Protein AF-A0AAD2ZK12-F1 (afdb_monomer)

Radius of gyration: 20.35 Å; Cα contacts (8 Å, |Δi|>4): 83; chains: 1; bounding box: 45×38×62 Å

pLDDT: mean 79.34, std 13.03, range [38.06, 93.56]

Organism: Providencia rettgeri (NCBI:txid587)

Nearest PDB structures (foldseek):
  4u9l-assembly1_A  TM=5.209E-01  e=2.994E+00  Thermus thermophilus HB8

Sequence (130 aa):
MISIPFSWFGFTDWLIEQEAGLIIMFATFGTLLLTFVVLTILNIVGLKKYSLYIAGALLCSIFISMMVMIPLLLLFSIENSIKLQLVWVVIVASCLIVFLSNRHYLDIYFNSIEKKANKEIKKQNKKRKK

Structure (mmCIF, N/CA/C/O backbone):
data_AF-A0AAD2ZK12-F1
#
_entry.id   AF-A0AAD2ZK12-F1
#
loop_
_atom_site.group_PDB
_atom_site.id
_atom_site.type_symbol
_atom_site.label_atom_id
_atom_site.label_alt_id
_atom_site.label_comp_id
_atom_site.label_asym_id
_atom_site.label_entity_id
_atom_site.label_seq_id
_atom_site.pdbx_PDB_ins_code
_atom_site.Cartn_x
_atom_site.Cartn_y
_atom_site.Cartn_z
_atom_site.occupancy
_atom_site.B_iso_or_equiv
_atom_site.auth_seq_id
_atom_site.auth_comp_id
_atom_site.auth_asym_id
_atom_site.auth_atom_id
_atom_site.pdbx_PDB_model_num
ATOM 1 N N . MET A 1 1 ? 13.182 -17.190 -27.620 1.00 38.06 1 MET A N 1
ATOM 2 C CA . MET A 1 1 ? 12.327 -15.989 -27.517 1.00 38.06 1 MET A CA 1
ATOM 3 C C . MET A 1 1 ? 10.927 -16.458 -27.166 1.00 38.06 1 MET A C 1
ATOM 5 O O . MET A 1 1 ? 10.285 -17.066 -28.007 1.00 38.06 1 MET A O 1
ATOM 9 N N . ILE A 1 2 ? 10.506 -16.298 -25.911 1.00 38.22 2 ILE A N 1
ATOM 10 C CA . ILE A 1 2 ? 9.132 -16.597 -25.485 1.00 38.22 2 ILE A CA 1
ATOM 11 C C . ILE A 1 2 ? 8.393 -15.261 -25.493 1.00 38.22 2 ILE A C 1
ATOM 13 O O . ILE A 1 2 ? 8.589 -14.429 -24.613 1.00 38.22 2 ILE A O 1
ATOM 17 N N . SER A 1 3 ? 7.624 -15.022 -26.551 1.00 45.22 3 SER A N 1
ATOM 18 C CA . SER A 1 3 ? 6.712 -13.887 -26.671 1.00 45.22 3 SER A CA 1
ATOM 19 C C . SER A 1 3 ? 5.404 -14.254 -25.975 1.00 45.22 3 SER A C 1
ATOM 21 O O . SER A 1 3 ? 4.569 -14.965 -26.534 1.00 45.22 3 SER A O 1
ATOM 23 N N . ILE A 1 4 ? 5.256 -13.819 -24.727 1.00 56.16 4 ILE A N 1
ATOM 24 C CA . ILE A 1 4 ? 3.990 -13.904 -23.993 1.00 56.16 4 ILE A CA 1
ATOM 25 C C . ILE A 1 4 ? 2.969 -13.023 -24.743 1.00 56.16 4 ILE A C 1
ATOM 27 O O . ILE A 1 4 ? 3.284 -11.867 -25.032 1.00 56.16 4 ILE A O 1
ATOM 31 N N . PRO A 1 5 ? 1.780 -13.536 -25.111 1.00 48.62 5 PRO A N 1
ATOM 32 C CA . PRO A 1 5 ? 0.856 -12.822 -25.984 1.00 48.62 5 PRO A CA 1
ATOM 33 C C . PRO A 1 5 ? 0.060 -11.794 -25.167 1.00 48.62 5 PRO A C 1
ATOM 35 O O . PRO A 1 5 ? -1.034 -12.066 -24.683 1.00 48.62 5 PRO A O 1
ATOM 38 N N . PHE A 1 6 ? 0.615 -10.596 -24.997 1.00 50.03 6 PHE A N 1
ATOM 39 C CA . PHE A 1 6 ? 0.002 -9.474 -24.274 1.00 50.03 6 PHE A CA 1
ATOM 40 C C . PHE A 1 6 ? -0.994 -8.662 -25.129 1.00 50.03 6 PHE A C 1
ATOM 42 O O . PHE A 1 6 ? -1.110 -7.451 -24.980 1.00 50.03 6 PHE A O 1
ATOM 49 N N . SER A 1 7 ? -1.777 -9.291 -26.014 1.00 46.44 7 SER A N 1
ATOM 50 C CA . SER A 1 7 ? -2.732 -8.552 -26.869 1.00 46.44 7 SER A CA 1
ATOM 51 C C . SER A 1 7 ? -3.967 -8.007 -26.121 1.00 46.44 7 SER A C 1
ATOM 53 O O . SER A 1 7 ? -4.848 -7.421 -26.742 1.00 46.44 7 SER A O 1
ATOM 55 N N . TRP A 1 8 ? -4.054 -8.202 -24.800 1.00 45.44 8 TRP A N 1
ATOM 56 C CA . TRP A 1 8 ? -5.072 -7.611 -23.913 1.00 45.44 8 TRP A CA 1
ATOM 57 C C . TRP A 1 8 ? -4.602 -6.311 -23.236 1.00 45.44 8 TRP A C 1
ATOM 59 O O . TRP A 1 8 ? -5.303 -5.756 -22.394 1.00 45.44 8 TRP A O 1
ATOM 69 N N . PHE A 1 9 ? -3.405 -5.826 -23.571 1.00 51.84 9 PHE A N 1
ATOM 70 C CA . PHE A 1 9 ? -2.625 -4.979 -22.677 1.00 51.84 9 PHE A CA 1
ATOM 71 C C . PHE A 1 9 ? -2.067 -3.732 -23.387 1.00 51.84 9 PH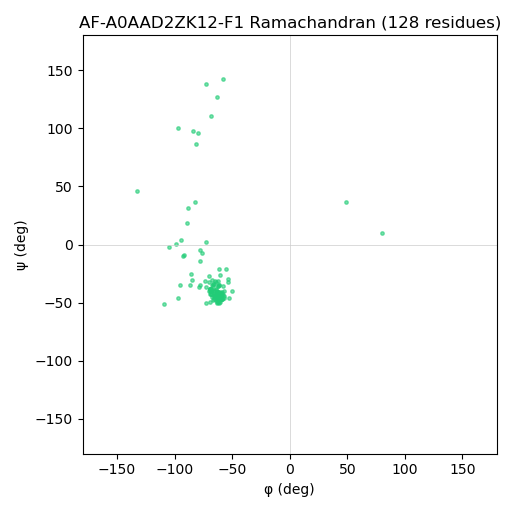E A C 1
ATOM 73 O O . PHE A 1 9 ? -0.937 -3.317 -23.156 1.00 51.84 9 PHE A O 1
ATOM 80 N N . GLY A 1 10 ? -2.911 -3.040 -24.164 1.00 52.47 10 GLY A N 1
ATOM 81 C CA . GLY A 1 10 ? -2.624 -1.652 -24.571 1.00 52.47 10 GLY A CA 1
ATOM 82 C C . GLY A 1 10 ? -2.361 -0.727 -23.368 1.00 52.47 10 GLY A C 1
ATOM 83 O O . GLY A 1 10 ? -1.673 0.279 -23.485 1.00 52.47 10 GLY A O 1
ATOM 84 N N . PHE A 1 11 ? -2.832 -1.117 -22.178 1.00 55.03 11 PHE A N 1
ATOM 85 C CA . PHE A 1 11 ? -2.475 -0.484 -20.912 1.00 55.03 11 PHE A CA 1
ATOM 86 C C . PHE A 1 11 ? -1.008 -0.692 -20.510 1.00 55.03 11 PHE A C 1
ATOM 88 O O . PHE A 1 11 ? -0.437 0.205 -19.914 1.00 55.03 11 PHE A O 1
ATOM 95 N N . THR A 1 12 ? -0.379 -1.835 -20.794 1.00 54.22 12 THR A N 1
ATOM 96 C CA . THR A 1 12 ? 1.007 -2.093 -20.372 1.00 54.22 12 THR A CA 1
ATOM 97 C C . THR A 1 12 ? 1.995 -1.524 -21.366 1.00 54.22 12 THR A C 1
ATOM 99 O O . THR A 1 12 ? 3.010 -1.023 -20.913 1.00 54.22 12 THR A O 1
ATOM 102 N N . ASP A 1 13 ? 1.670 -1.452 -22.659 1.00 55.88 13 ASP A N 1
ATOM 103 C CA . ASP A 1 13 ? 2.457 -0.632 -23.594 1.00 55.88 13 ASP A CA 1
ATOM 104 C C . ASP A 1 13 ? 2.390 0.854 -23.199 1.00 55.88 13 ASP A C 1
ATOM 106 O O . ASP A 1 13 ? 3.428 1.489 -23.024 1.00 55.88 13 ASP A O 1
ATOM 110 N N . TRP A 1 14 ? 1.191 1.371 -22.892 1.00 62.50 14 TRP A N 1
ATOM 111 C CA . TRP A 1 14 ? 1.018 2.732 -22.360 1.00 62.50 14 TRP A CA 1
ATOM 112 C C . TRP A 1 14 ? 1.796 2.976 -21.061 1.00 62.50 14 TRP A C 1
ATOM 114 O O . TRP A 1 14 ? 2.294 4.071 -20.826 1.00 62.50 14 TRP A O 1
ATOM 124 N N . LEU A 1 15 ? 1.900 1.965 -20.201 1.00 58.22 15 LEU A N 1
ATOM 125 C CA . LEU A 1 15 ? 2.544 2.081 -18.897 1.00 58.22 15 LEU A CA 1
ATOM 126 C C . LEU A 1 15 ? 4.069 1.870 -18.968 1.00 58.22 15 LEU A C 1
ATOM 128 O O . LEU A 1 15 ? 4.801 2.419 -18.147 1.00 58.22 15 LEU A O 1
ATOM 132 N N . ILE A 1 16 ? 4.562 1.143 -19.974 1.00 60.81 16 ILE A N 1
ATOM 133 C CA . ILE A 1 16 ? 5.993 0.994 -20.274 1.00 60.81 16 ILE A CA 1
ATOM 134 C C . ILE A 1 16 ? 6.561 2.287 -20.875 1.00 60.81 16 ILE A C 1
ATOM 136 O O . ILE A 1 16 ? 7.691 2.648 -20.543 1.00 60.81 16 ILE A O 1
ATOM 140 N N . GLU A 1 17 ? 5.784 3.001 -21.694 1.00 64.44 17 GLU A N 1
ATOM 141 C CA . GLU A 1 17 ? 6.171 4.280 -22.312 1.00 64.44 17 GLU A CA 1
ATOM 142 C C . GLU A 1 17 ? 6.089 5.489 -21.363 1.00 64.44 17 GLU A C 1
ATOM 144 O O . GLU A 1 17 ? 6.482 6.595 -21.735 1.00 64.44 17 GLU A O 1
ATOM 149 N N . GLN A 1 18 ? 5.598 5.311 -20.132 1.00 65.75 18 GLN A N 1
ATOM 150 C CA . GLN A 1 18 ? 5.476 6.417 -19.187 1.00 65.75 18 GLN A CA 1
ATOM 151 C C . GLN A 1 18 ? 6.815 6.888 -18.628 1.00 65.75 18 GLN A C 1
ATOM 153 O O . GLN A 1 18 ? 7.657 6.106 -18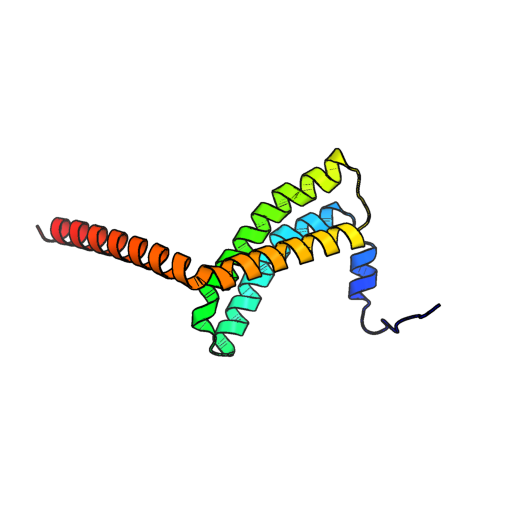.183 1.00 65.75 18 GLN A O 1
ATOM 158 N N . GLU A 1 19 ? 6.937 8.211 -18.535 1.00 74.38 19 GLU A N 1
ATOM 159 C CA . GLU A 1 19 ? 8.024 8.863 -17.822 1.00 74.38 19 GLU A CA 1
ATOM 160 C C . GLU A 1 19 ? 8.069 8.424 -16.353 1.00 74.38 19 GLU A C 1
ATOM 162 O O . GLU A 1 19 ? 7.046 8.297 -15.672 1.00 74.38 19 GLU A O 1
ATOM 167 N N . ALA A 1 20 ? 9.280 8.269 -15.821 1.00 71.06 20 ALA A N 1
ATOM 168 C CA . ALA A 1 20 ? 9.508 7.859 -14.439 1.00 71.06 20 ALA A CA 1
ATOM 169 C C . ALA A 1 20 ? 8.773 8.739 -13.405 1.00 71.06 20 ALA A C 1
ATOM 171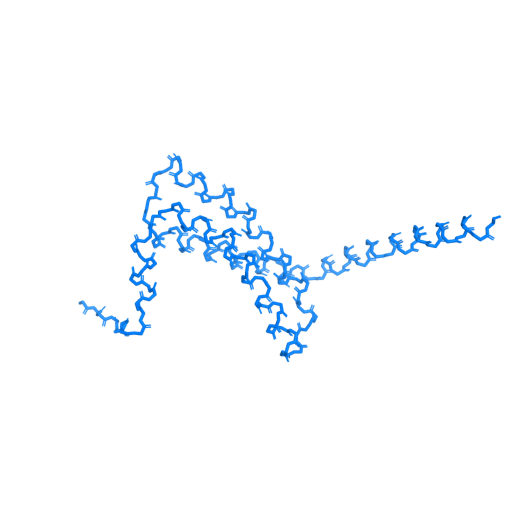 O O . ALA A 1 20 ? 8.312 8.240 -12.377 1.00 71.06 20 ALA A O 1
ATOM 172 N N . GLY A 1 21 ? 8.603 10.035 -13.694 1.00 71.50 21 GLY A N 1
ATOM 173 C CA . GLY A 1 21 ? 7.837 10.958 -12.852 1.00 71.50 21 GLY A CA 1
ATOM 174 C C . GLY A 1 21 ? 6.346 10.610 -12.756 1.00 71.50 21 GLY A C 1
ATOM 175 O O . GLY A 1 21 ? 5.769 10.677 -11.668 1.00 71.50 21 GLY A O 1
ATOM 176 N N . LEU A 1 22 ? 5.728 10.161 -13.854 1.00 77.62 22 LEU A N 1
ATOM 177 C CA . LEU A 1 22 ? 4.326 9.727 -13.874 1.00 77.62 22 LEU A CA 1
ATOM 178 C C . LEU A 1 22 ? 4.117 8.459 -13.048 1.00 77.62 22 LEU A C 1
ATOM 180 O O . LEU A 1 22 ? 3.105 8.331 -12.366 1.00 77.62 22 LEU A O 1
ATOM 184 N N . ILE A 1 23 ? 5.099 7.562 -13.025 1.00 78.25 23 ILE A N 1
ATOM 185 C CA . ILE A 1 23 ? 5.033 6.327 -12.235 1.00 78.25 23 ILE A CA 1
ATOM 186 C C . ILE A 1 23 ? 5.091 6.639 -10.741 1.00 78.25 23 ILE A C 1
ATOM 188 O O . ILE A 1 23 ? 4.350 6.045 -9.962 1.00 78.25 23 ILE A O 1
ATOM 192 N N . ILE A 1 24 ? 5.905 7.614 -10.330 1.00 78.50 24 ILE A N 1
ATOM 193 C CA . ILE A 1 24 ? 5.932 8.095 -8.940 1.00 78.50 24 ILE A CA 1
ATOM 194 C C . ILE A 1 24 ? 4.605 8.777 -8.580 1.00 78.50 24 ILE A C 1
ATOM 196 O O . ILE A 1 24 ? 4.064 8.568 -7.490 1.00 78.50 24 ILE A O 1
ATOM 200 N N . MET A 1 25 ? 4.028 9.547 -9.504 1.00 82.62 25 MET A N 1
ATOM 201 C CA . MET A 1 25 ? 2.701 10.139 -9.329 1.00 82.62 25 MET A CA 1
ATOM 202 C C . MET A 1 25 ? 1.619 9.056 -9.195 1.00 82.62 25 MET A C 1
ATOM 204 O O . MET A 1 25 ? 0.748 9.138 -8.332 1.00 82.62 25 MET A O 1
ATOM 208 N N . PHE A 1 26 ? 1.697 7.985 -9.980 1.00 81.44 26 PHE A N 1
ATOM 209 C CA . PHE A 1 26 ? 0.778 6.856 -9.892 1.00 81.44 26 PHE A CA 1
ATOM 210 C C . PHE A 1 26 ? 0.966 6.064 -8.591 1.00 81.44 26 PHE A C 1
ATOM 212 O O . PHE A 1 26 ? -0.006 5.698 -7.931 1.00 81.44 26 PHE A O 1
ATOM 219 N N . ALA A 1 27 ? 2.209 5.874 -8.155 1.00 82.12 27 ALA A N 1
ATOM 220 C CA . ALA A 1 27 ? 2.541 5.210 -6.900 1.00 82.12 27 ALA A CA 1
ATOM 221 C C . ALA A 1 27 ? 1.989 5.938 -5.664 1.00 82.12 27 ALA A C 1
ATOM 223 O O . ALA A 1 27 ? 1.824 5.324 -4.609 1.00 82.12 27 ALA A O 1
ATOM 224 N N . THR A 1 28 ? 1.682 7.231 -5.785 1.00 81.69 28 THR A N 1
ATOM 225 C CA . THR A 1 28 ? 1.269 8.102 -4.676 1.00 81.69 28 THR A CA 1
ATOM 226 C C . THR A 1 28 ? -0.205 8.488 -4.751 1.00 81.69 28 THR A C 1
ATOM 228 O O . THR A 1 28 ? -0.949 8.286 -3.796 1.00 81.69 28 THR A O 1
ATOM 231 N N . PHE A 1 29 ? -0.665 8.993 -5.893 1.00 83.69 29 PHE A N 1
ATOM 232 C CA . PHE A 1 29 ? -2.066 9.358 -6.108 1.00 83.69 29 PHE A CA 1
ATOM 233 C C . PHE A 1 29 ? -2.908 8.171 -6.584 1.00 83.69 29 PHE A C 1
ATOM 235 O O . PHE A 1 29 ? -4.062 8.024 -6.182 1.00 83.69 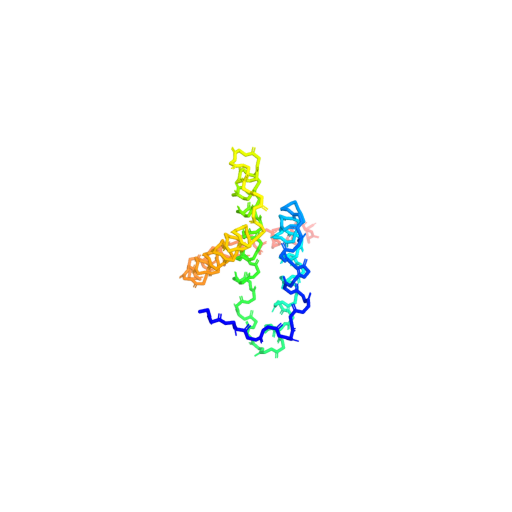29 PHE A O 1
ATOM 242 N N . GLY A 1 30 ? -2.334 7.278 -7.392 1.00 83.00 30 GLY A N 1
ATOM 243 C CA . GLY A 1 30 ? -3.013 6.057 -7.833 1.00 83.00 30 GLY A CA 1
ATOM 244 C C . GLY A 1 30 ? -3.275 5.092 -6.676 1.00 83.00 30 GLY A C 1
ATOM 245 O O . GLY A 1 30 ? -4.349 4.500 -6.605 1.00 83.00 30 GLY A O 1
ATOM 246 N N . THR A 1 31 ? -2.369 4.998 -5.702 1.00 85.50 31 THR A N 1
ATOM 247 C CA . THR A 1 31 ? -2.582 4.235 -4.456 1.00 85.50 31 THR A CA 1
ATOM 248 C C . THR A 1 31 ? -3.694 4.814 -3.578 1.00 85.50 31 THR A C 1
ATOM 250 O O . THR A 1 31 ? -4.407 4.041 -2.935 1.00 85.50 31 THR A O 1
ATOM 253 N N . LEU A 1 32 ? -3.922 6.135 -3.572 1.00 86.50 32 LEU A N 1
ATOM 254 C CA . LEU A 1 32 ? -5.079 6.737 -2.887 1.00 86.50 32 LEU A CA 1
ATOM 255 C C . LEU A 1 32 ? -6.398 6.285 -3.521 1.00 86.50 32 LEU A C 1
ATOM 257 O O . LEU A 1 32 ? -7.300 5.830 -2.815 1.00 86.50 32 LEU A O 1
ATOM 261 N N . LEU A 1 33 ? -6.494 6.350 -4.852 1.00 86.50 33 LEU A N 1
ATOM 262 C CA . LEU A 1 33 ? -7.664 5.853 -5.582 1.00 86.50 33 LEU A CA 1
ATOM 263 C C . LEU A 1 33 ? -7.849 4.347 -5.371 1.00 86.50 33 LEU A C 1
ATOM 265 O O . LEU A 1 33 ? -8.954 3.893 -5.067 1.00 86.50 33 LEU A O 1
ATOM 269 N N . LEU A 1 34 ? -6.757 3.583 -5.440 1.00 86.75 34 LEU A N 1
ATOM 270 C CA . LEU A 1 34 ? -6.746 2.149 -5.165 1.00 86.75 34 LEU A CA 1
ATOM 271 C C . LEU A 1 34 ? -7.278 1.852 -3.761 1.00 86.75 34 LEU A C 1
ATOM 273 O O . LEU A 1 34 ? -8.049 0.916 -3.590 1.00 86.75 34 LEU A O 1
ATOM 277 N N . THR A 1 35 ? -6.931 2.672 -2.768 1.00 88.81 35 THR A N 1
ATOM 278 C CA . THR A 1 35 ? -7.420 2.517 -1.394 1.00 88.81 35 THR A CA 1
ATOM 279 C C . THR A 1 35 ? -8.943 2.591 -1.346 1.00 88.81 35 THR A C 1
ATOM 281 O O . THR A 1 35 ? -9.571 1.710 -0.761 1.00 88.81 35 THR A O 1
ATOM 284 N N . PHE A 1 36 ? -9.553 3.572 -2.016 1.00 87.12 36 PHE A N 1
ATOM 285 C CA . PHE A 1 36 ? -11.011 3.716 -2.069 1.00 87.12 36 PHE A CA 1
ATOM 286 C C . PHE A 1 36 ? -11.694 2.533 -2.773 1.00 87.12 36 PHE A C 1
ATOM 288 O O . PHE A 1 36 ? -12.688 1.991 -2.280 1.00 87.12 36 PHE A O 1
ATOM 295 N N . VAL A 1 37 ? -11.132 2.088 -3.899 1.00 89.00 37 VAL A N 1
ATOM 296 C CA . VAL A 1 37 ? -11.640 0.933 -4.654 1.00 89.00 37 VAL A CA 1
ATOM 297 C C . VAL A 1 37 ? -11.554 -0.342 -3.814 1.00 89.00 37 VAL A C 1
ATOM 299 O O . VAL A 1 37 ? -12.550 -1.045 -3.653 1.00 89.00 37 VAL A O 1
ATOM 302 N N . VAL A 1 38 ? -10.399 -0.611 -3.204 1.00 88.81 38 VAL A N 1
ATOM 303 C CA . VAL A 1 38 ? -10.168 -1.791 -2.360 1.00 88.81 38 VAL A CA 1
ATOM 304 C C . VAL A 1 38 ? -11.083 -1.781 -1.135 1.00 88.81 38 VAL A C 1
ATOM 306 O O . VAL A 1 38 ? -11.683 -2.804 -0.814 1.00 88.81 38 VAL A O 1
ATOM 309 N N . LEU A 1 39 ? -11.267 -0.629 -0.485 1.00 88.81 39 LEU A N 1
ATOM 310 C CA . LEU A 1 39 ? -12.224 -0.459 0.615 1.00 88.81 39 LEU A CA 1
ATOM 311 C C . LEU A 1 39 ? -13.656 -0.803 0.192 1.00 88.81 39 LEU A C 1
ATOM 313 O O . LEU A 1 39 ? -14.367 -1.498 0.922 1.00 88.81 39 LEU A O 1
ATOM 317 N N . THR A 1 40 ? -14.069 -0.348 -0.990 1.00 87.94 40 THR A N 1
ATOM 318 C CA . THR A 1 40 ? -15.405 -0.611 -1.539 1.00 87.94 40 THR A CA 1
ATOM 319 C C . THR A 1 40 ? -15.595 -2.098 -1.832 1.00 87.94 40 THR A C 1
ATOM 321 O O . THR A 1 40 ? -16.599 -2.682 -1.428 1.00 87.94 40 THR A O 1
ATOM 324 N N . ILE A 1 41 ? -14.600 -2.746 -2.443 1.00 88.75 41 ILE A N 1
ATOM 325 C CA . ILE A 1 41 ? -14.621 -4.188 -2.720 1.00 88.75 41 ILE A CA 1
ATOM 326 C C . ILE A 1 41 ? -14.689 -4.989 -1.414 1.00 88.75 41 ILE A C 1
ATOM 328 O O . ILE A 1 41 ? -15.535 -5.868 -1.276 1.00 88.75 41 ILE A O 1
ATOM 332 N N . LEU A 1 42 ? -13.865 -4.661 -0.415 1.00 88.81 42 LEU A N 1
ATOM 333 C CA . LEU A 1 42 ? -13.878 -5.337 0.889 1.00 88.81 42 LEU A CA 1
ATOM 334 C C . LEU A 1 42 ? -15.222 -5.191 1.610 1.00 88.81 42 LEU A C 1
ATOM 336 O O . LEU A 1 42 ? -15.651 -6.109 2.311 1.00 88.81 42 LEU A O 1
ATOM 340 N N . ASN A 1 43 ? -15.886 -4.045 1.446 1.00 86.12 43 ASN A N 1
ATOM 341 C CA . ASN A 1 43 ? -17.218 -3.792 1.984 1.00 86.12 43 ASN A CA 1
ATOM 342 C C . ASN A 1 43 ? -18.267 -4.703 1.321 1.00 86.12 43 ASN A C 1
ATOM 344 O O . ASN A 1 43 ? -19.034 -5.345 2.037 1.00 86.12 43 ASN A O 1
ATOM 348 N N . ILE A 1 44 ? -18.241 -4.816 -0.012 1.00 88.94 44 ILE A N 1
ATOM 349 C CA . ILE A 1 44 ? -19.151 -5.671 -0.796 1.00 88.94 44 ILE A CA 1
ATOM 350 C C . ILE A 1 44 ? -18.928 -7.158 -0.485 1.00 88.94 44 ILE A C 1
ATOM 352 O O . ILE A 1 44 ? -19.886 -7.898 -0.293 1.00 88.94 44 ILE A O 1
ATOM 356 N N . VAL A 1 45 ? -17.670 -7.592 -0.375 1.00 87.38 45 VAL A N 1
ATOM 357 C CA . VAL A 1 45 ? -17.291 -8.996 -0.118 1.00 87.38 45 VAL A CA 1
ATOM 358 C C . VAL A 1 45 ? -17.496 -9.398 1.357 1.00 87.38 45 VAL A C 1
ATOM 360 O O . VAL A 1 45 ? -17.373 -10.564 1.719 1.00 87.38 45 VAL A O 1
ATOM 363 N N . GLY A 1 46 ? -17.833 -8.454 2.244 1.00 83.88 46 GLY A N 1
ATOM 364 C CA . GLY A 1 46 ? -18.077 -8.731 3.666 1.00 83.88 46 GLY A CA 1
ATOM 365 C C . GLY A 1 46 ? -16.808 -8.858 4.521 1.00 83.88 46 GLY A C 1
ATOM 366 O O . GLY A 1 46 ? -16.880 -9.179 5.707 1.00 83.88 46 GLY A O 1
ATOM 367 N N . LEU A 1 47 ? -15.637 -8.524 3.974 1.00 86.12 47 LEU A N 1
ATOM 368 C CA . LEU A 1 47 ? -14.329 -8.562 4.646 1.00 86.12 47 LEU A CA 1
ATOM 369 C C . LEU A 1 47 ? -14.001 -7.252 5.386 1.00 86.12 47 LEU A C 1
ATOM 371 O O . LEU A 1 47 ? -12.837 -6.888 5.557 1.00 86.12 47 LEU A O 1
ATOM 375 N N . LYS A 1 48 ? -15.024 -6.552 5.892 1.00 82.19 48 LYS A N 1
ATOM 376 C CA . LYS A 1 48 ? -14.898 -5.252 6.581 1.00 82.19 48 LYS A CA 1
ATOM 377 C C . LYS A 1 48 ? -13.898 -5.252 7.734 1.00 82.19 48 LYS A C 1
ATOM 379 O O . LYS A 1 48 ? -13.291 -4.227 7.996 1.00 82.19 48 LYS A O 1
ATOM 384 N N . LYS A 1 49 ? -13.697 -6.390 8.406 1.00 81.38 49 LYS A N 1
ATOM 385 C CA . LYS A 1 49 ? -12.715 -6.520 9.497 1.00 81.38 49 LYS A CA 1
ATOM 386 C C . LYS A 1 49 ? -11.280 -6.232 9.041 1.00 81.38 49 LYS A C 1
ATOM 388 O O . LYS A 1 49 ? -10.466 -5.815 9.853 1.00 81.38 49 LYS A O 1
ATOM 393 N N . TYR A 1 50 ? -10.978 -6.433 7.757 1.00 84.88 50 TYR A N 1
ATOM 394 C CA . TYR A 1 50 ? -9.651 -6.198 7.189 1.00 84.88 50 TYR A CA 1
ATOM 395 C C . TYR A 1 50 ? -9.467 -4.797 6.606 1.00 84.88 50 TYR A C 1
ATOM 397 O O . TYR A 1 50 ? -8.342 -4.412 6.295 1.00 84.88 50 TYR A O 1
ATOM 405 N N . SER A 1 51 ? -10.549 -4.023 6.478 1.00 85.69 51 SER A N 1
ATOM 406 C CA . SER A 1 51 ? -10.534 -2.729 5.794 1.00 85.69 51 SER A CA 1
ATOM 407 C C . SER A 1 51 ? -9.552 -1.750 6.428 1.00 85.69 51 SER A C 1
ATOM 409 O O . SER A 1 51 ? -8.799 -1.096 5.717 1.00 85.69 51 SER A O 1
ATOM 411 N N . LEU A 1 52 ? -9.513 -1.703 7.759 1.00 85.44 52 LEU A N 1
ATOM 412 C CA . LEU A 1 52 ? -8.672 -0.778 8.508 1.00 85.44 52 LEU A CA 1
ATOM 413 C C . LEU A 1 52 ? -7.182 -1.126 8.381 1.00 85.44 52 LEU A C 1
ATOM 415 O O . LEU A 1 52 ? -6.354 -0.235 8.211 1.00 85.44 52 LEU A O 1
ATOM 419 N N . TYR A 1 53 ? -6.848 -2.419 8.379 1.00 88.94 53 TYR A N 1
ATOM 420 C CA . TYR A 1 53 ? -5.476 -2.891 8.176 1.00 88.94 53 TYR A CA 1
ATOM 421 C C . TYR A 1 53 ? -4.987 -2.625 6.759 1.00 88.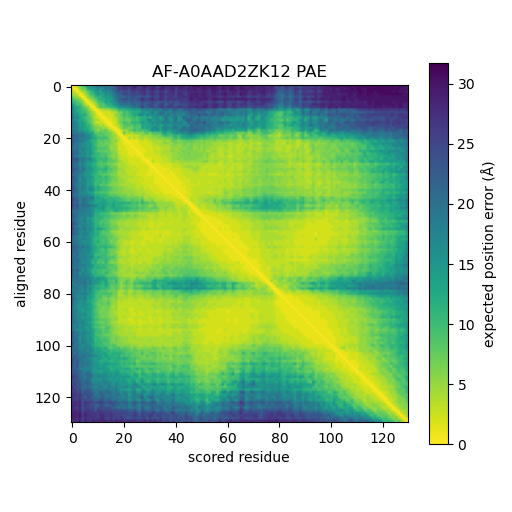94 53 TYR A C 1
ATOM 423 O O . TYR A 1 53 ? -3.880 -2.129 6.571 1.00 88.94 53 TYR A O 1
ATOM 431 N N . ILE A 1 54 ? -5.824 -2.925 5.766 1.00 89.12 54 ILE A N 1
ATOM 432 C CA . ILE A 1 54 ? -5.489 -2.746 4.355 1.00 89.12 54 ILE A CA 1
ATOM 433 C C . ILE A 1 54 ? -5.394 -1.256 4.016 1.00 89.12 54 ILE A C 1
ATOM 435 O O . ILE A 1 54 ? -4.437 -0.844 3.369 1.00 89.12 54 ILE A O 1
ATOM 439 N N . ALA A 1 55 ? -6.314 -0.425 4.512 1.00 89.38 55 ALA A N 1
ATOM 440 C CA . ALA A 1 55 ? -6.236 1.023 4.344 1.00 89.38 55 ALA A CA 1
ATOM 441 C C . ALA A 1 55 ? -4.983 1.605 5.015 1.00 89.38 55 ALA A C 1
ATOM 443 O O . ALA A 1 55 ? -4.279 2.401 4.401 1.00 89.38 55 ALA A O 1
ATOM 444 N N . GLY A 1 56 ? -4.661 1.171 6.238 1.00 88.31 56 GLY A N 1
ATOM 445 C CA . GLY A 1 56 ? -3.436 1.578 6.930 1.00 88.31 56 GLY A CA 1
ATOM 446 C C . GLY A 1 56 ? -2.170 1.192 6.161 1.00 88.31 56 GLY A C 1
ATOM 447 O O . GLY A 1 56 ? -1.277 2.020 5.995 1.00 88.31 56 GLY A O 1
ATOM 448 N N . ALA A 1 57 ? -2.125 -0.029 5.624 1.00 91.44 57 ALA A N 1
ATOM 449 C CA . ALA A 1 57 ? -1.018 -0.511 4.807 1.00 91.44 57 ALA A CA 1
ATOM 450 C C . ALA A 1 57 ? -0.845 0.296 3.516 1.00 91.44 57 ALA A C 1
ATOM 452 O O . ALA A 1 57 ? 0.270 0.695 3.186 1.00 91.44 57 ALA A O 1
ATOM 453 N N . LEU A 1 58 ? -1.941 0.564 2.800 1.00 91.38 58 LEU A N 1
ATOM 454 C CA . LEU A 1 58 ? -1.915 1.331 1.556 1.00 91.38 58 LEU A CA 1
ATOM 455 C C . LEU A 1 58 ? -1.497 2.784 1.810 1.00 91.38 58 LEU A C 1
ATOM 457 O O . LEU A 1 58 ? -0.630 3.298 1.107 1.00 91.38 58 LEU A O 1
ATOM 461 N N . LEU A 1 59 ? -2.010 3.418 2.867 1.00 90.44 59 LEU A N 1
ATOM 462 C CA . LEU A 1 59 ? -1.582 4.762 3.260 1.00 90.44 59 LEU A CA 1
ATOM 463 C C . LEU A 1 59 ? -0.100 4.806 3.658 1.00 90.44 59 LEU A C 1
ATOM 465 O O . LEU A 1 59 ? 0.621 5.720 3.264 1.00 90.44 59 LEU A O 1
ATOM 469 N N . CYS A 1 60 ? 0.381 3.801 4.391 1.00 91.75 60 CYS A N 1
ATOM 470 C CA . CYS A 1 60 ? 1.795 3.685 4.744 1.00 91.75 60 CYS A CA 1
ATOM 471 C C . CYS A 1 60 ? 2.675 3.499 3.496 1.00 91.75 60 CYS A C 1
ATOM 473 O O . CYS A 1 60 ? 3.732 4.124 3.380 1.00 91.75 60 CYS A O 1
ATOM 475 N N . SER A 1 61 ? 2.200 2.718 2.521 1.00 92.06 61 SER A N 1
ATOM 476 C CA . SER A 1 61 ? 2.915 2.479 1.267 1.00 92.06 61 SER A CA 1
ATOM 477 C C . SER A 1 61 ? 3.125 3.749 0.442 1.00 92.06 61 SER A C 1
ATOM 479 O O . SER A 1 61 ? 4.166 3.865 -0.196 1.00 92.06 61 SER A O 1
ATOM 481 N N . ILE A 1 62 ? 2.216 4.732 0.505 1.00 90.50 62 ILE A N 1
ATOM 482 C CA . ILE A 1 62 ? 2.384 6.038 -0.160 1.00 90.50 62 ILE A CA 1
ATOM 483 C C . ILE A 1 62 ? 3.622 6.750 0.376 1.00 90.50 62 ILE A C 1
ATOM 485 O O . ILE A 1 62 ? 4.470 7.203 -0.391 1.00 90.50 62 ILE A O 1
ATOM 489 N N . PHE A 1 63 ? 3.740 6.826 1.703 1.00 89.12 63 PHE A N 1
ATOM 490 C CA . PHE A 1 63 ? 4.843 7.529 2.348 1.00 89.12 63 PHE A CA 1
ATOM 491 C C . PHE A 1 63 ? 6.186 6.854 2.055 1.00 89.12 63 PHE A C 1
ATOM 493 O O . PHE A 1 63 ? 7.158 7.517 1.694 1.00 89.12 63 PHE A O 1
ATOM 500 N N . ILE A 1 64 ? 6.226 5.523 2.140 1.00 90.62 64 ILE A N 1
ATOM 501 C CA . ILE A 1 64 ? 7.432 4.749 1.832 1.00 90.62 64 ILE A CA 1
ATOM 502 C C . ILE A 1 64 ? 7.786 4.870 0.345 1.00 90.62 64 ILE A C 1
ATOM 504 O O . ILE A 1 64 ? 8.955 5.037 0.010 1.00 90.62 64 ILE A O 1
ATOM 508 N N . SER A 1 65 ? 6.793 4.873 -0.548 1.00 89.12 65 SER A N 1
ATOM 509 C CA . SER A 1 65 ? 7.016 5.071 -1.986 1.00 89.12 65 SER A CA 1
ATOM 510 C C . SER A 1 65 ? 7.623 6.441 -2.282 1.00 89.12 65 SER A C 1
ATOM 512 O O . SER A 1 65 ? 8.574 6.514 -3.053 1.00 89.12 65 SER A O 1
ATOM 514 N N . MET A 1 66 ? 7.171 7.510 -1.616 1.00 86.69 66 MET A N 1
ATOM 515 C CA . MET A 1 66 ? 7.800 8.835 -1.728 1.00 86.69 66 MET A CA 1
ATOM 516 C C . MET A 1 66 ? 9.261 8.803 -1.270 1.00 86.69 66 MET A C 1
ATOM 518 O O . MET A 1 66 ? 10.136 9.311 -1.965 1.00 86.69 66 MET A O 1
ATOM 522 N N . MET A 1 67 ? 9.544 8.173 -0.127 1.00 88.00 67 MET A N 1
ATOM 523 C CA . MET A 1 67 ? 10.902 8.123 0.420 1.00 88.00 67 MET A CA 1
ATOM 524 C C . MET A 1 67 ? 11.866 7.242 -0.375 1.00 88.00 67 MET A C 1
ATOM 526 O O . MET A 1 67 ? 13.063 7.493 -0.331 1.00 88.00 67 MET A O 1
ATOM 530 N N . VAL A 1 68 ? 11.382 6.221 -1.081 1.00 88.69 68 VAL A N 1
ATOM 531 C CA . VAL A 1 68 ? 12.241 5.286 -1.824 1.00 88.69 68 VAL A CA 1
ATOM 532 C C . VAL A 1 68 ? 12.341 5.664 -3.298 1.00 88.69 68 VAL A C 1
ATOM 534 O O . VAL A 1 68 ? 13.440 5.694 -3.846 1.00 88.69 68 VAL A O 1
ATOM 537 N N . MET A 1 69 ? 11.220 5.980 -3.951 1.00 85.44 69 MET A N 1
ATOM 538 C CA . MET A 1 69 ? 11.196 6.199 -5.399 1.00 85.44 69 MET A CA 1
ATOM 539 C C . MET A 1 69 ? 11.743 7.571 -5.800 1.00 85.44 69 MET A C 1
ATOM 541 O O . MET A 1 69 ? 12.412 7.660 -6.826 1.00 85.44 69 MET A O 1
ATOM 545 N N . ILE A 1 70 ? 11.528 8.623 -4.993 1.00 84.31 70 ILE A N 1
ATOM 546 C CA . ILE A 1 70 ? 12.085 9.956 -5.284 1.00 84.31 70 ILE A CA 1
ATOM 547 C C . ILE A 1 70 ? 13.623 9.913 -5.276 1.00 84.31 70 ILE A C 1
ATOM 549 O O . ILE A 1 70 ? 14.221 10.349 -6.262 1.00 84.31 70 ILE A O 1
ATOM 553 N N . PRO A 1 71 ? 14.301 9.348 -4.253 1.00 83.06 71 PRO A N 1
ATOM 554 C CA . PRO A 1 71 ? 15.754 9.206 -4.299 1.00 83.06 71 PRO A CA 1
ATOM 555 C C . PRO A 1 71 ? 16.239 8.253 -5.392 1.00 83.06 71 PRO A C 1
ATOM 557 O O . PRO A 1 71 ? 17.286 8.508 -5.978 1.00 83.06 71 PRO A O 1
ATOM 560 N N . LEU A 1 72 ? 15.496 7.183 -5.706 1.00 83.44 72 LEU A N 1
ATOM 561 C CA . LEU A 1 72 ? 15.851 6.291 -6.817 1.00 83.44 72 LEU A CA 1
ATOM 562 C C . LEU A 1 72 ? 15.911 7.039 -8.155 1.00 83.44 72 LEU A C 1
ATOM 564 O O . LEU A 1 72 ? 16.818 6.805 -8.953 1.00 83.44 72 LEU A O 1
ATOM 568 N N . LEU A 1 73 ? 14.958 7.942 -8.385 1.00 80.69 73 LEU A N 1
ATOM 569 C CA . LEU A 1 73 ? 14.920 8.756 -9.591 1.00 80.69 73 LEU A CA 1
ATOM 570 C C . LEU A 1 73 ? 16.008 9.838 -9.571 1.00 80.69 73 LEU A C 1
ATOM 572 O O . LEU A 1 73 ? 16.771 9.947 -10.524 1.00 80.69 73 LEU A O 1
ATOM 576 N N . LEU A 1 74 ? 16.114 10.608 -8.483 1.00 79.62 74 LEU A N 1
ATOM 577 C CA . LEU A 1 74 ? 16.982 11.792 -8.425 1.00 79.62 74 LEU A CA 1
ATOM 578 C C . LEU A 1 74 ? 18.468 11.478 -8.197 1.00 79.62 74 LEU A C 1
ATOM 580 O O . LEU A 1 74 ? 19.319 12.178 -8.736 1.00 79.62 74 LEU A O 1
ATOM 584 N N . LEU A 1 75 ? 18.801 10.466 -7.389 1.00 80.56 75 LEU A N 1
ATOM 585 C CA . LEU A 1 75 ? 20.194 10.142 -7.041 1.00 80.56 75 LEU A CA 1
ATOM 586 C C . LEU A 1 75 ? 20.785 9.056 -7.938 1.00 80.56 75 LEU A C 1
ATOM 588 O O . LEU A 1 75 ? 21.973 9.095 -8.242 1.00 80.56 75 LEU A O 1
ATOM 592 N N . PHE A 1 76 ? 19.970 8.084 -8.351 1.00 77.31 76 PHE A N 1
ATOM 593 C CA . PHE A 1 76 ? 20.439 6.930 -9.122 1.00 77.31 76 PHE A CA 1
ATOM 594 C C . PHE A 1 76 ? 20.069 6.997 -10.608 1.00 77.31 76 PHE A C 1
ATOM 596 O O . PHE A 1 76 ? 20.474 6.107 -11.354 1.00 77.31 76 PHE A O 1
ATOM 603 N N . SER A 1 77 ? 19.335 8.034 -11.044 1.00 75.75 77 SER A N 1
ATOM 604 C CA . SER A 1 77 ? 18.896 8.230 -12.440 1.00 75.75 77 SER A CA 1
ATOM 605 C C . SER A 1 77 ? 18.263 6.969 -13.041 1.00 75.75 77 SER A C 1
ATOM 607 O O . SER A 1 77 ? 18.466 6.625 -14.206 1.00 75.75 77 SER A O 1
ATOM 609 N N . ILE A 1 78 ? 17.523 6.215 -12.221 1.00 75.31 78 ILE A N 1
ATOM 610 C CA . ILE A 1 78 ? 16.822 5.020 -12.687 1.00 75.31 78 ILE A CA 1
ATOM 611 C C . ILE A 1 78 ? 15.544 5.485 -13.374 1.00 75.31 78 ILE A C 1
ATOM 613 O O . ILE A 1 78 ? 14.526 5.706 -12.729 1.00 75.31 78 ILE A O 1
ATOM 617 N N . GLU A 1 79 ? 15.608 5.612 -14.695 1.00 71.75 79 GLU A N 1
ATOM 618 C CA . GLU A 1 79 ? 14.481 6.061 -15.527 1.00 71.75 79 GLU A CA 1
ATOM 619 C C . GLU A 1 79 ? 13.629 4.903 -16.059 1.00 71.75 79 GLU A C 1
ATOM 621 O O . GLU A 1 79 ? 12.560 5.109 -16.623 1.00 71.75 79 GLU A O 1
ATOM 626 N N . ASN A 1 80 ? 14.084 3.659 -15.874 1.00 80.62 80 ASN A N 1
ATOM 627 C CA . ASN A 1 80 ? 13.382 2.493 -16.395 1.00 80.62 80 ASN A CA 1
ATOM 628 C C . ASN A 1 80 ? 12.051 2.278 -15.651 1.00 80.62 80 ASN A C 1
ATOM 630 O O . ASN A 1 80 ? 12.032 1.861 -14.485 1.00 80.62 80 ASN A O 1
ATOM 634 N N . SER A 1 81 ? 10.956 2.520 -16.371 1.00 75.69 81 SER A N 1
ATOM 635 C CA . SER A 1 81 ? 9.571 2.451 -15.906 1.00 75.69 81 SER A CA 1
ATOM 636 C C . SER A 1 81 ? 9.226 1.123 -15.232 1.00 75.69 81 SER A C 1
ATOM 638 O O . SER A 1 81 ? 8.708 1.092 -14.113 1.00 75.69 81 SER A O 1
ATOM 640 N N . ILE A 1 82 ? 9.621 0.012 -15.853 1.00 79.81 82 ILE A N 1
ATOM 641 C CA . ILE A 1 82 ? 9.364 -1.348 -15.363 1.00 79.81 82 ILE A CA 1
ATOM 642 C C . ILE A 1 82 ? 10.048 -1.581 -14.010 1.00 79.81 82 ILE A C 1
ATOM 644 O O . ILE A 1 82 ? 9.463 -2.177 -13.102 1.00 79.81 82 ILE A O 1
ATOM 648 N N . LYS A 1 83 ? 11.285 -1.094 -13.842 1.00 82.56 83 LYS A N 1
ATOM 649 C CA . LYS A 1 83 ? 12.024 -1.242 -12.577 1.00 82.56 83 LYS A CA 1
ATOM 650 C C . LYS A 1 83 ? 11.354 -0.459 -11.453 1.00 82.56 83 LYS A C 1
ATOM 652 O O . LYS A 1 83 ? 11.170 -1.002 -10.366 1.00 82.56 83 LYS A O 1
ATOM 657 N N . LEU A 1 84 ? 10.963 0.787 -11.718 1.00 82.94 84 LEU A N 1
ATOM 658 C CA . LEU A 1 84 ? 10.256 1.632 -10.753 1.00 82.94 84 LEU A CA 1
ATOM 659 C C . LEU A 1 84 ? 8.920 1.014 -10.335 1.00 82.94 84 LEU A C 1
ATOM 661 O O . LEU A 1 84 ? 8.591 0.995 -9.150 1.00 82.94 84 LEU A O 1
ATOM 665 N N . GLN A 1 85 ? 8.183 0.440 -11.281 1.00 83.31 85 GLN A N 1
ATOM 666 C CA . GLN A 1 85 ? 6.917 -0.212 -10.982 1.00 83.31 85 GLN A CA 1
ATOM 667 C C . GLN A 1 85 ? 7.091 -1.495 -10.161 1.00 83.31 85 GLN A C 1
ATOM 669 O O . GLN A 1 85 ? 6.331 -1.722 -9.221 1.00 83.31 85 GLN A O 1
ATOM 674 N N . LEU A 1 86 ? 8.108 -2.312 -10.454 1.00 86.12 86 LEU A N 1
ATOM 675 C CA . LEU A 1 86 ? 8.447 -3.477 -9.630 1.00 86.12 86 LEU A CA 1
ATOM 676 C C . LEU A 1 86 ? 8.791 -3.067 -8.197 1.00 86.12 86 LEU A C 1
ATOM 678 O O . LEU A 1 86 ? 8.284 -3.667 -7.250 1.00 86.12 86 LEU A O 1
ATOM 682 N N . VAL A 1 87 ? 9.603 -2.020 -8.032 1.00 89.00 87 VAL A N 1
ATOM 683 C CA . VAL A 1 87 ? 9.936 -1.464 -6.712 1.00 89.00 87 VAL A CA 1
ATOM 684 C C . VAL A 1 87 ? 8.669 -1.024 -5.982 1.00 89.00 87 VAL A C 1
ATOM 686 O O . VAL A 1 87 ? 8.474 -1.392 -4.825 1.00 89.00 87 VAL A O 1
ATOM 689 N N . TRP A 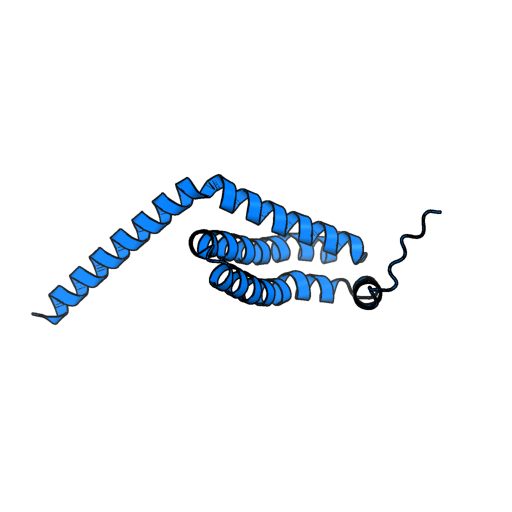1 88 ? 7.772 -0.306 -6.658 1.00 89.44 88 TRP A N 1
ATOM 690 C CA . TRP A 1 88 ? 6.497 0.110 -6.079 1.00 89.44 88 TRP A CA 1
ATOM 691 C C . TRP A 1 88 ? 5.638 -1.079 -5.622 1.00 89.44 88 TRP A C 1
ATOM 693 O O . TRP A 1 88 ? 5.163 -1.092 -4.485 1.00 89.44 88 TRP A O 1
ATOM 703 N N . VAL A 1 89 ? 5.491 -2.119 -6.450 1.00 89.12 89 VAL A N 1
ATOM 704 C CA . VAL A 1 89 ? 4.740 -3.335 -6.089 1.00 89.12 89 VAL A CA 1
ATOM 705 C C . VAL A 1 89 ? 5.342 -4.013 -4.857 1.00 89.12 89 VAL A C 1
ATOM 707 O O . VAL A 1 89 ? 4.605 -4.412 -3.954 1.00 89.12 89 VAL A O 1
ATOM 710 N N . VAL A 1 90 ? 6.673 -4.098 -4.772 1.00 92.56 90 VAL A N 1
ATOM 711 C CA . VAL A 1 90 ? 7.372 -4.660 -3.606 1.00 92.56 90 VAL A CA 1
ATOM 712 C C . VAL A 1 90 ? 7.105 -3.833 -2.348 1.00 92.56 90 VAL A C 1
ATOM 714 O O . VAL A 1 90 ? 6.851 -4.410 -1.288 1.00 92.56 90 VAL A O 1
ATOM 717 N N . ILE A 1 91 ? 7.104 -2.500 -2.446 1.00 92.75 91 ILE A N 1
ATOM 718 C CA . ILE A 1 91 ? 6.784 -1.607 -1.322 1.00 92.75 91 ILE A CA 1
ATOM 719 C C . ILE A 1 91 ? 5.356 -1.858 -0.831 1.00 92.75 91 ILE A C 1
ATOM 721 O O . ILE A 1 91 ? 5.148 -2.087 0.363 1.00 92.75 91 ILE A O 1
ATOM 725 N N . VAL A 1 92 ? 4.377 -1.866 -1.740 1.00 91.50 92 VAL A N 1
ATOM 726 C CA . VAL A 1 92 ? 2.962 -2.088 -1.405 1.00 91.50 92 VAL A CA 1
ATOM 727 C C . VAL A 1 92 ? 2.763 -3.460 -0.759 1.00 91.50 92 VAL A C 1
ATOM 729 O O . VAL A 1 92 ? 2.146 -3.557 0.304 1.00 91.50 92 VAL A O 1
ATOM 732 N N . ALA A 1 93 ? 3.334 -4.513 -1.347 1.00 91.75 93 ALA A N 1
ATOM 733 C CA . ALA A 1 93 ? 3.252 -5.869 -0.813 1.00 91.75 93 ALA A CA 1
ATOM 734 C C . ALA A 1 93 ? 3.882 -5.973 0.584 1.00 91.75 93 ALA A C 1
ATOM 736 O O . ALA A 1 93 ? 3.279 -6.546 1.491 1.00 91.75 93 ALA A O 1
ATOM 737 N N . SER A 1 94 ? 5.049 -5.360 0.788 1.00 93.56 94 SER A N 1
ATOM 738 C CA . SER A 1 94 ? 5.736 -5.355 2.085 1.00 93.56 94 SER A CA 1
ATOM 739 C C . SER A 1 94 ? 4.901 -4.660 3.160 1.00 93.56 94 SER A C 1
ATOM 741 O O . SER A 1 94 ? 4.738 -5.192 4.258 1.00 93.56 94 SER A O 1
ATOM 743 N N . CYS A 1 95 ? 4.299 -3.513 2.836 1.00 92.06 95 CYS A N 1
ATOM 744 C CA . CYS A 1 95 ? 3.418 -2.793 3.757 1.00 92.06 95 CYS A CA 1
ATOM 745 C C . CYS A 1 95 ? 2.189 -3.626 4.132 1.00 92.06 95 CYS A C 1
ATOM 747 O O . CYS A 1 95 ? 1.830 -3.705 5.309 1.00 92.06 95 CYS A O 1
ATOM 749 N N . LEU A 1 96 ? 1.566 -4.288 3.152 1.00 91.62 96 LEU A N 1
ATOM 750 C CA . LEU A 1 96 ? 0.423 -5.172 3.386 1.00 91.62 96 LEU A CA 1
ATOM 751 C C . LEU A 1 96 ? 0.792 -6.341 4.300 1.00 91.62 96 LEU A C 1
ATOM 753 O O . LEU A 1 96 ? 0.079 -6.599 5.269 1.00 91.62 96 LEU A O 1
ATOM 757 N N . ILE A 1 97 ? 1.916 -7.013 4.040 1.00 92.56 97 ILE A N 1
ATOM 758 C CA . ILE A 1 97 ? 2.383 -8.141 4.856 1.00 92.56 97 ILE A CA 1
ATOM 759 C C . ILE A 1 97 ? 2.628 -7.695 6.298 1.00 92.56 97 ILE A C 1
ATOM 761 O O . ILE A 1 97 ? 2.175 -8.365 7.226 1.00 92.56 97 ILE A O 1
ATOM 765 N N . VAL A 1 98 ? 3.295 -6.558 6.505 1.00 91.12 98 VAL A N 1
ATOM 766 C CA . VAL A 1 98 ? 3.608 -6.033 7.844 1.00 91.12 98 VAL A CA 1
ATOM 767 C C . VAL A 1 98 ? 2.333 -5.716 8.625 1.00 91.12 98 VAL A C 1
ATOM 769 O O . VAL A 1 98 ? 2.217 -6.114 9.784 1.00 91.12 98 VAL A O 1
ATOM 772 N N . PHE A 1 99 ? 1.360 -5.043 8.009 1.00 90.62 99 PHE A N 1
ATOM 773 C CA . PHE A 1 99 ? 0.098 -4.691 8.669 1.00 90.62 99 PHE A CA 1
ATOM 774 C C . PHE A 1 99 ? -0.787 -5.908 8.948 1.00 90.62 99 PHE A C 1
ATOM 776 O O . PHE A 1 99 ? -1.384 -5.998 10.021 1.00 90.62 99 PHE A O 1
ATOM 783 N N . LEU A 1 100 ? -0.860 -6.863 8.016 1.00 88.19 100 LEU A N 1
ATOM 784 C CA . LEU A 1 100 ? -1.645 -8.086 8.198 1.00 88.19 100 LEU A CA 1
ATOM 785 C C . LEU A 1 100 ? -1.022 -9.014 9.246 1.00 88.19 100 LEU A C 1
ATOM 787 O O . LEU A 1 100 ? -1.745 -9.576 10.071 1.00 88.19 100 LEU A O 1
ATOM 791 N N . SER A 1 101 ? 0.306 -9.139 9.258 1.00 89.75 101 SER A N 1
ATOM 792 C CA . SER A 1 101 ? 1.028 -9.967 10.232 1.00 89.75 101 SER A CA 1
ATOM 793 C C . SER A 1 101 ? 0.959 -9.370 11.638 1.00 89.75 101 SER A C 1
ATOM 795 O O . SER A 1 101 ? 0.750 -10.092 12.610 1.00 89.75 101 SER A O 1
ATOM 797 N N . ASN A 1 102 ? 1.035 -8.040 11.758 1.00 89.50 102 ASN A N 1
ATOM 798 C CA . ASN A 1 102 ? 0.972 -7.333 13.041 1.00 89.50 102 ASN A CA 1
ATOM 799 C C . ASN A 1 102 ? -0.449 -6.945 13.4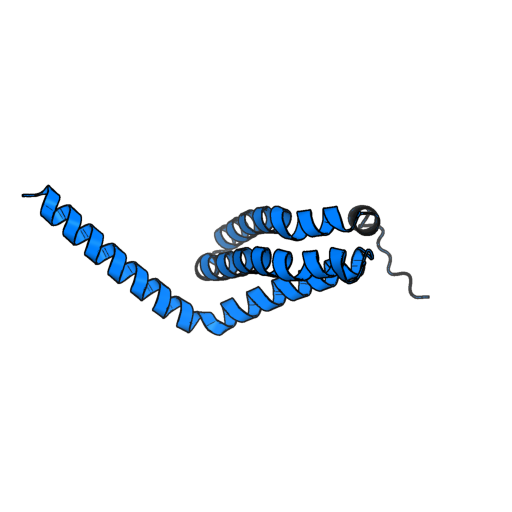79 1.00 89.50 102 ASN A C 1
ATOM 801 O O . ASN A 1 102 ? -0.609 -6.102 14.366 1.00 89.50 102 ASN A O 1
ATOM 805 N N . ARG A 1 103 ? -1.490 -7.576 12.917 1.00 85.44 103 ARG A N 1
ATOM 806 C CA . ARG A 1 103 ? -2.898 -7.260 13.224 1.00 85.44 103 ARG A CA 1
ATOM 807 C C . ARG A 1 103 ? -3.197 -7.232 14.726 1.00 85.44 103 ARG A C 1
ATOM 809 O O . ARG A 1 103 ? -3.878 -6.335 15.200 1.00 85.44 103 ARG A O 1
ATOM 816 N N . HIS A 1 104 ? -2.626 -8.169 15.489 1.00 84.31 104 HIS A N 1
ATOM 817 C CA . HIS A 1 104 ? -2.887 -8.282 16.923 1.00 84.31 104 HIS A CA 1
ATOM 818 C C . HIS A 1 104 ? -2.378 -7.053 17.692 1.00 84.31 104 HIS A C 1
ATOM 820 O O . HIS A 1 104 ? -3.074 -6.527 18.563 1.00 84.31 104 HIS A O 1
ATOM 826 N N . TYR A 1 105 ? -1.172 -6.582 17.381 1.00 83.50 105 TYR A N 1
ATOM 827 C CA . TYR A 1 105 ? -0.605 -5.403 18.034 1.00 83.50 105 TYR A CA 1
ATOM 828 C C . TYR A 1 105 ? -1.381 -4.140 17.668 1.00 83.50 105 TYR A C 1
ATOM 830 O O . TYR A 1 105 ? -1.649 -3.301 18.531 1.00 83.50 105 TYR A O 1
ATOM 838 N N . LEU A 1 106 ? -1.798 -4.041 16.406 1.00 83.00 106 LEU A N 1
ATOM 839 C CA . LEU A 1 106 ? -2.634 -2.952 15.923 1.00 83.00 106 LEU A CA 1
ATOM 840 C C . LEU A 1 106 ? -4.001 -2.934 16.626 1.00 83.00 106 LEU A C 1
ATOM 842 O O . LEU A 1 106 ? -4.413 -1.874 17.086 1.00 83.00 106 LEU A O 1
ATOM 846 N N . ASP A 1 107 ? -4.652 -4.083 16.821 1.00 84.44 107 ASP A N 1
ATOM 847 C CA . ASP A 1 107 ? -5.905 -4.192 17.586 1.00 84.44 107 ASP A CA 1
ATOM 848 C C . ASP A 1 107 ? -5.764 -3.658 19.020 1.00 84.44 107 ASP A C 1
ATOM 850 O O . ASP A 1 107 ? -6.627 -2.927 19.512 1.00 84.44 107 ASP A O 1
ATOM 854 N N . ILE A 1 108 ? -4.671 -3.996 19.716 1.00 86.00 108 ILE A N 1
ATOM 855 C CA . ILE A 1 108 ? -4.409 -3.494 21.076 1.00 86.00 108 ILE A CA 1
ATOM 856 C C . ILE A 1 108 ?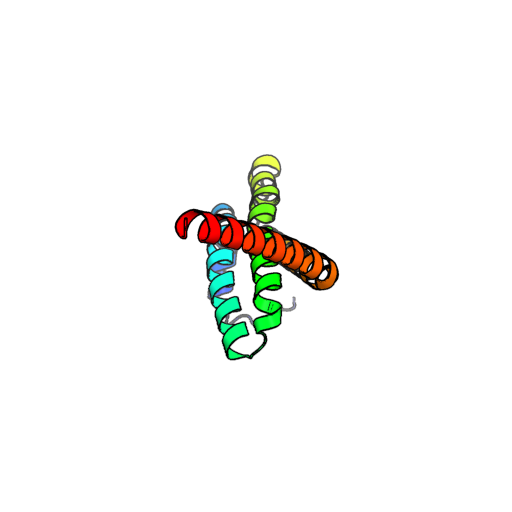 -4.239 -1.972 21.050 1.00 86.00 108 ILE A C 1
ATOM 858 O O . ILE A 1 108 ? -4.804 -1.259 21.888 1.00 86.00 108 ILE A O 1
ATOM 862 N N . TYR A 1 109 ? -3.473 -1.472 20.082 1.00 82.88 109 TYR A N 1
ATOM 863 C CA . TYR A 1 109 ? -3.195 -0.052 19.935 1.00 82.88 109 TYR A CA 1
ATOM 864 C C . TYR A 1 109 ? -4.472 0.748 19.641 1.00 82.88 109 TYR A C 1
ATOM 866 O O . TYR A 1 109 ? -4.779 1.692 20.376 1.00 82.88 109 TYR A O 1
ATOM 874 N N . PHE A 1 110 ? -5.273 0.330 18.659 1.00 82.12 110 PHE A N 1
ATOM 875 C CA . PHE A 1 110 ? -6.529 0.994 18.304 1.00 82.12 110 PHE A CA 1
ATOM 876 C C . PHE A 1 110 ? -7.547 0.959 19.446 1.00 82.12 110 PHE A C 1
ATOM 878 O O . PHE A 1 110 ? -8.121 1.996 19.778 1.00 82.12 110 PHE A O 1
ATOM 885 N N . ASN A 1 111 ? -7.682 -0.170 20.149 1.00 84.38 111 ASN A N 1
ATOM 886 C CA . ASN A 1 111 ? -8.534 -0.254 21.339 1.00 84.38 111 ASN A CA 1
ATOM 887 C C . ASN A 1 111 ? -8.084 0.699 22.459 1.00 84.38 111 ASN A C 1
ATOM 889 O O . ASN A 1 111 ? -8.907 1.235 23.207 1.00 84.38 111 ASN A O 1
ATOM 893 N N . SER A 1 112 ? -6.776 0.916 22.615 1.00 82.25 112 SER A N 1
ATOM 894 C CA . SER A 1 112 ? -6.249 1.851 23.615 1.00 82.25 112 SER A CA 1
ATOM 895 C C . SER A 1 112 ? -6.576 3.309 23.270 1.00 82.25 112 SER A C 1
ATOM 897 O O . SER A 1 112 ? -6.931 4.086 24.164 1.00 82.25 112 SER A O 1
ATOM 899 N N . ILE A 1 113 ? -6.522 3.660 21.981 1.00 82.50 113 ILE A N 1
ATOM 900 C CA . ILE A 1 113 ? -6.897 4.981 21.467 1.00 82.50 113 ILE A CA 1
ATOM 901 C C . ILE A 1 113 ? -8.393 5.201 21.653 1.00 82.50 113 ILE A C 1
ATOM 903 O O . ILE A 1 113 ? -8.792 6.219 22.216 1.00 82.50 113 ILE A O 1
ATOM 907 N N . GLU A 1 114 ? -9.219 4.229 21.274 1.00 84.00 114 GLU A N 1
ATOM 908 C CA . GLU A 1 114 ? -10.671 4.324 21.412 1.00 84.00 114 GLU A CA 1
ATOM 909 C C . GLU A 1 114 ? -11.083 4.504 22.882 1.00 84.00 114 GLU A C 1
ATOM 911 O O . GLU A 1 114 ? -11.893 5.370 23.223 1.00 84.00 114 GLU A O 1
ATOM 916 N N . LYS A 1 115 ? -10.454 3.760 23.802 1.00 82.19 115 LYS A N 1
ATOM 917 C CA . LYS A 1 115 ? -10.671 3.923 25.248 1.00 82.19 115 LYS A CA 1
ATOM 918 C C . LYS A 1 115 ? -10.259 5.307 25.757 1.00 82.19 115 LYS A C 1
ATOM 920 O O . LYS A 1 115 ? -10.913 5.820 26.669 1.00 82.19 115 LYS A O 1
ATOM 925 N N . LYS A 1 116 ? -9.193 5.910 25.220 1.00 82.62 116 LYS A N 1
ATOM 926 C CA . LYS A 1 116 ? -8.781 7.283 25.567 1.00 82.62 116 LYS A CA 1
ATOM 927 C C . LYS A 1 116 ? -9.777 8.312 25.027 1.00 82.62 116 LYS A C 1
ATOM 929 O O . LYS A 1 116 ? -10.291 9.100 25.821 1.00 82.62 116 LYS A O 1
ATOM 934 N N . ALA A 1 117 ? -10.140 8.229 23.748 1.00 82.19 117 ALA A N 1
ATOM 935 C CA . ALA A 1 117 ? -11.114 9.119 23.115 1.00 82.19 117 ALA A CA 1
ATOM 936 C C . ALA A 1 117 ? -12.473 9.090 23.840 1.00 82.19 117 ALA A C 1
ATOM 938 O O . ALA A 1 117 ? -13.016 10.128 24.220 1.00 82.19 117 ALA A O 1
ATOM 939 N N . ASN A 1 118 ? -12.979 7.898 24.172 1.00 82.31 118 ASN A N 1
ATOM 940 C CA . ASN A 1 118 ? -14.240 7.741 24.901 1.00 82.31 118 ASN A CA 1
ATOM 941 C C . ASN A 1 118 ? -14.204 8.327 26.324 1.00 82.31 118 ASN A C 1
ATOM 943 O O . ASN A 1 118 ? -15.219 8.822 26.825 1.00 82.31 118 ASN A O 1
ATOM 947 N N . LYS A 1 119 ? -13.048 8.300 27.001 1.00 81.12 119 LYS A N 1
ATOM 948 C CA . LYS A 1 119 ? -12.878 8.950 28.311 1.00 81.12 119 LYS A CA 1
ATOM 949 C C . LYS A 1 119 ? -12.903 10.474 28.192 1.00 81.12 119 LYS A C 1
ATOM 951 O O . LYS A 1 119 ? -13.477 11.131 29.062 1.00 81.12 119 LYS A O 1
ATOM 956 N N . GLU A 1 120 ? -12.318 11.033 27.140 1.00 79.88 120 GLU A N 1
ATOM 957 C CA . GLU A 1 120 ? -12.311 12.477 26.886 1.00 79.88 120 GLU A CA 1
ATOM 958 C C . GLU A 1 120 ? -13.700 13.001 26.513 1.00 79.88 120 GLU A C 1
ATOM 960 O O . GLU A 1 120 ? -14.158 13.980 27.106 1.00 79.88 120 GLU A O 1
ATOM 965 N N . ILE A 1 121 ? -14.434 12.282 25.661 1.00 78.94 121 ILE A N 1
ATOM 966 C CA . ILE A 1 121 ? -15.825 12.607 25.306 1.00 78.94 121 ILE A CA 1
ATOM 967 C C . ILE A 1 121 ? -16.724 12.571 26.550 1.00 78.94 121 ILE A C 1
ATOM 969 O O . ILE A 1 121 ? -17.509 13.490 26.791 1.00 78.94 121 ILE A O 1
ATOM 973 N N . LYS A 1 122 ? -16.579 11.555 27.416 1.00 76.75 122 LYS A N 1
ATOM 974 C CA . LYS A 1 122 ? -17.323 11.486 28.688 1.00 76.75 122 LYS A CA 1
ATOM 975 C C . LYS A 1 122 ? -16.984 12.645 29.632 1.00 76.75 122 LYS A C 1
ATOM 977 O O . LYS A 1 122 ? -17.876 13.130 30.330 1.00 76.75 122 LYS A O 1
ATOM 982 N N . LYS A 1 123 ? -15.729 13.110 29.662 1.00 76.31 123 LYS A N 1
ATOM 983 C CA . LYS A 1 123 ? -15.319 14.290 30.444 1.00 76.31 123 LYS A CA 1
ATOM 984 C C . LYS A 1 123 ? -15.913 15.583 29.879 1.00 76.31 123 LYS A C 1
ATOM 986 O O . LYS A 1 123 ? -16.404 16.394 30.660 1.00 76.31 123 LYS A O 1
ATOM 991 N N . GLN A 1 124 ? -15.921 15.764 28.558 1.00 74.69 124 GLN A N 1
ATOM 992 C CA . GLN A 1 124 ? -16.545 16.928 27.917 1.00 74.69 124 GLN A CA 1
ATOM 993 C C . GLN A 1 124 ? -18.066 16.958 28.127 1.00 74.69 124 GLN A C 1
ATOM 995 O O . GLN A 1 124 ? -18.606 17.988 28.525 1.00 74.69 124 GLN A O 1
ATOM 1000 N N . ASN A 1 125 ? -18.755 15.825 27.971 1.00 72.88 125 ASN A N 1
ATOM 1001 C CA . ASN A 1 125 ? -20.206 15.751 28.175 1.00 72.88 125 ASN A CA 1
ATOM 1002 C C . ASN A 1 125 ? -20.622 15.960 29.639 1.00 72.88 125 ASN A C 1
ATOM 1004 O O . ASN A 1 125 ? -21.684 16.521 29.892 1.00 72.88 125 ASN A O 1
ATOM 1008 N N . LYS A 1 126 ? -19.787 15.571 30.614 1.00 70.88 126 LYS A N 1
ATOM 1009 C CA . LYS A 1 126 ? -20.010 15.913 32.031 1.00 70.88 126 LYS A CA 1
ATOM 1010 C C . LYS A 1 126 ? -19.807 17.400 32.326 1.00 70.88 126 LYS A C 1
ATOM 1012 O O . LYS A 1 126 ? -20.495 17.922 33.193 1.00 70.88 126 LYS A O 1
ATOM 1017 N N . LYS A 1 127 ? -18.894 18.077 31.621 1.00 64.12 127 LYS A N 1
ATOM 1018 C CA . LYS A 1 127 ? -18.690 19.530 31.746 1.00 64.12 127 LYS A CA 1
ATOM 1019 C C . LYS A 1 127 ? -19.801 20.351 31.086 1.00 64.12 127 LYS A C 1
ATOM 1021 O O . LYS A 1 127 ? -20.100 21.414 31.590 1.00 64.12 127 LYS A O 1
ATOM 1026 N N . ARG A 1 128 ? -20.416 19.860 30.002 1.00 58.84 128 ARG A N 1
ATOM 1027 C CA . ARG A 1 128 ? -21.553 20.519 29.322 1.00 58.84 128 ARG A CA 1
ATOM 1028 C C . ARG A 1 128 ? -22.912 20.343 30.018 1.00 58.84 128 ARG A C 1
ATOM 1030 O O . ARG A 1 128 ? -23.862 21.009 29.635 1.00 58.84 128 ARG A 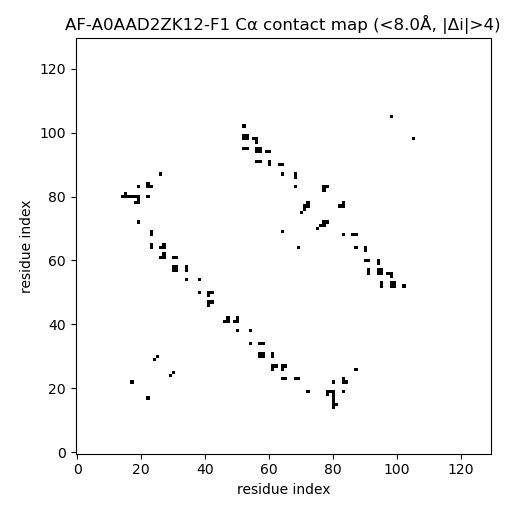O 1
ATOM 1037 N N . LYS A 1 129 ? -23.026 19.413 30.975 1.00 56.66 129 LYS A N 1
ATOM 1038 C CA . LYS A 1 129 ? -24.251 19.160 31.763 1.00 56.66 129 LYS A CA 1
ATOM 1039 C C . LYS A 1 129 ? -24.243 19.822 33.153 1.00 56.66 129 LYS A C 1
ATOM 1041 O O . LYS A 1 129 ? -25.188 19.614 33.908 1.00 56.66 129 LYS A O 1
ATOM 1046 N N . LYS A 1 130 ? -23.175 20.541 33.502 1.00 49.59 130 LYS A N 1
ATOM 1047 C CA . LYS A 1 130 ? -23.093 21.444 34.658 1.00 49.59 130 LYS A CA 1
ATOM 1048 C C . LYS A 1 130 ? -23.206 22.871 34.152 1.00 49.59 130 LYS A C 1
ATOM 1050 O O . LYS A 1 130 ? -23.734 23.688 34.926 1.00 49.59 130 LYS A O 1
#

Foldseek 3Di:
DDDDPVPVPPVVVVQQPDWLVVLLVCLQVVLVVVLVVVLVVCVVVVVNVCNVLLSQLSNVLNVVSCVPSVCCCVVVVPGRSVVSVVVSVVSSVVSSCVSVVCVVVVVVVVVVVVVVVVVVVVVVVVVVVD

Solvent-accessible surface area (backbone atoms only — not comparable to full-atom values): 7162 Å² total; per-residue (Å²): 137,88,78,77,86,62,87,89,33,72,65,53,58,58,52,57,73,38,54,46,69,57,53,54,47,39,51,43,56,46,42,54,53,46,43,55,52,52,46,52,50,31,53,75,74,66,45,53,88,49,40,65,46,52,46,50,14,46,58,50,24,28,57,51,43,53,67,52,51,51,50,40,38,74,76,65,65,55,58,56,29,65,60,55,50,52,52,48,52,52,46,43,52,51,30,40,51,52,36,64,73,42,42,68,62,50,52,53,50,52,52,52,49,51,56,48,52,54,52,51,52,53,52,52,56,57,61,75,74,107

Secondary structure (DSSP, 8-state):
------TT-HHHHHHHSS-HHHHHHIIIIIHHHHHHHHHHHHHHTT-GGGHHHHHHHHHHHHHHHHHHHHHHHHHH----HHHHHHHHHHHHHHHHHHHHHTHHHHHHHHHHHHHHHHHHHHHHHHHHT-

Mean predicted aligned error: 10.02 Å